Protein AF-A0A8X6Q3Q6-F1 (afdb_monomer_lite)

Structure (mmCIF, N/CA/C/O backbone):
data_AF-A0A8X6Q3Q6-F1
#
_entry.id   AF-A0A8X6Q3Q6-F1
#
loop_
_atom_site.group_PDB
_atom_site.id
_atom_site.type_symbol
_atom_site.label_atom_id
_atom_site.label_alt_id
_atom_site.label_comp_id
_atom_site.label_asym_id
_atom_site.label_entity_id
_atom_site.label_seq_id
_atom_site.pdbx_PDB_ins_code
_atom_site.Cartn_x
_atom_site.Cartn_y
_atom_site.Cartn_z
_atom_site.occupancy
_atom_site.B_iso_or_equiv
_atom_site.auth_seq_id
_atom_site.auth_comp_id
_atom_site.auth_asym_id
_atom_site.auth_atom_id
_atom_site.pdbx_PDB_model_num
ATOM 1 N N . SER A 1 1 ? 11.054 18.772 -7.818 1.00 54.28 1 SER A N 1
ATOM 2 C CA . SER A 1 1 ? 10.230 18.620 -9.034 1.00 54.28 1 SER A CA 1
ATOM 3 C C . SER A 1 1 ? 9.517 17.260 -9.094 1.00 54.28 1 SER A C 1
ATOM 5 O O . SER A 1 1 ? 9.229 16.792 -10.185 1.00 54.28 1 SER A O 1
ATOM 7 N N . GLY A 1 2 ? 9.167 16.637 -7.954 1.00 59.97 2 GLY A N 1
ATOM 8 C CA . GLY A 1 2 ? 8.468 15.335 -7.911 1.00 59.97 2 GLY A CA 1
ATOM 9 C C . GLY A 1 2 ? 6.950 15.409 -8.127 1.00 59.97 2 GLY A C 1
ATOM 10 O O . GLY A 1 2 ? 6.294 14.376 -8.231 1.00 59.97 2 GLY A O 1
ATOM 11 N N . ASP A 1 3 ? 6.405 16.624 -8.224 1.00 68.06 3 ASP A N 1
ATOM 12 C CA . ASP A 1 3 ? 4.968 16.893 -8.387 1.00 68.06 3 ASP A CA 1
ATOM 13 C C . ASP A 1 3 ? 4.532 16.852 -9.864 1.00 68.06 3 ASP A C 1
ATOM 15 O O . ASP A 1 3 ? 3.358 17.014 -10.180 1.00 68.06 3 ASP A O 1
ATOM 19 N N . GLN A 1 4 ? 5.486 16.662 -10.783 1.00 83.75 4 GLN A N 1
ATOM 20 C CA . GLN A 1 4 ? 5.244 16.578 -12.229 1.00 83.75 4 GLN A CA 1
ATOM 21 C C . GLN A 1 4 ? 4.776 15.187 -12.680 1.00 83.75 4 GLN A C 1
ATOM 23 O O . GLN A 1 4 ? 4.309 15.045 -13.807 1.00 83.75 4 GLN A O 1
ATOM 28 N N . TYR A 1 5 ? 4.890 14.179 -11.810 1.00 88.31 5 TYR A N 1
ATOM 29 C CA . TYR A 1 5 ? 4.524 12.791 -12.083 1.00 88.31 5 TYR A CA 1
ATOM 30 C C . TYR A 1 5 ? 3.446 12.311 -11.103 1.00 88.31 5 TYR A C 1
ATOM 32 O O . TYR A 1 5 ? 3.389 12.801 -9.968 1.00 88.31 5 TYR A O 1
ATOM 40 N N . PRO A 1 6 ? 2.611 11.329 -11.493 1.00 90.94 6 PRO A N 1
ATOM 41 C CA . PRO A 1 6 ? 1.707 10.660 -10.565 1.00 90.94 6 PRO A CA 1
ATOM 42 C C . PRO A 1 6 ? 2.443 10.130 -9.324 1.00 90.94 6 PRO A C 1
ATOM 44 O O . PRO A 1 6 ? 3.593 9.702 -9.403 1.00 90.94 6 PRO A O 1
ATOM 47 N N . ILE A 1 7 ? 1.761 10.102 -8.173 1.00 92.31 7 ILE A N 1
ATOM 48 C CA . ILE A 1 7 ? 2.336 9.682 -6.878 1.00 92.31 7 ILE A CA 1
ATOM 49 C C . ILE A 1 7 ? 3.068 8.334 -6.982 1.00 92.31 7 ILE A C 1
ATOM 51 O O . ILE A 1 7 ? 4.198 8.218 -6.514 1.00 92.31 7 ILE A O 1
ATOM 55 N N . GLY A 1 8 ? 2.455 7.342 -7.634 1.00 92.81 8 GLY A N 1
ATOM 56 C CA . GLY A 1 8 ? 3.010 5.993 -7.777 1.00 92.81 8 GLY A CA 1
ATOM 57 C C . GLY A 1 8 ? 3.963 5.781 -8.960 1.00 92.81 8 GLY A C 1
ATOM 58 O O . GLY A 1 8 ? 4.484 4.679 -9.097 1.00 92.81 8 GLY A O 1
ATOM 59 N N . ASP A 1 9 ? 4.196 6.784 -9.813 1.00 92.88 9 ASP A N 1
ATOM 60 C CA . ASP A 1 9 ? 5.068 6.643 -10.988 1.00 92.88 9 ASP A CA 1
ATOM 61 C C . ASP A 1 9 ? 6.545 6.823 -10.606 1.00 92.88 9 ASP A C 1
ATOM 63 O O . ASP A 1 9 ? 7.143 7.887 -10.769 1.00 92.88 9 ASP A O 1
ATOM 67 N N . LEU A 1 10 ? 7.134 5.768 -10.040 1.00 92.00 10 LEU A N 1
ATOM 68 C CA . LEU A 1 10 ? 8.535 5.780 -9.617 1.00 92.00 10 LEU A CA 1
ATOM 69 C C . LEU A 1 10 ? 9.502 5.770 -10.807 1.00 92.00 10 LEU A C 1
ATOM 71 O O . LEU A 1 10 ? 10.573 6.368 -10.719 1.00 92.00 10 LEU A O 1
ATOM 75 N N . SER A 1 11 ? 9.127 5.142 -11.923 1.00 89.00 11 SER A N 1
ATOM 76 C CA . SER A 1 11 ? 9.969 5.077 -13.120 1.00 89.00 11 SER A CA 1
ATOM 77 C C . SER A 1 11 ? 10.059 6.419 -13.842 1.00 89.00 11 SER A C 1
ATOM 79 O O . SER A 1 11 ? 11.144 6.795 -14.279 1.00 89.00 11 SER A O 1
ATOM 81 N N . GLY A 1 12 ? 8.968 7.188 -13.910 1.00 89.19 12 GLY A N 1
ATOM 82 C CA . GLY A 1 12 ? 8.997 8.564 -14.410 1.00 89.19 12 GLY A CA 1
ATOM 83 C C . GLY A 1 12 ? 9.831 9.499 -13.526 1.00 89.19 12 GLY A C 1
ATOM 84 O O . GLY A 1 12 ? 10.536 10.374 -14.031 1.00 89.19 12 GLY A O 1
ATOM 85 N N . LYS A 1 13 ? 9.816 9.283 -12.204 1.00 89.25 13 LYS A N 1
ATOM 86 C CA . LYS A 1 13 ? 10.566 10.098 -11.232 1.00 89.25 13 LYS A CA 1
ATOM 87 C C . LYS A 1 13 ? 12.064 9.784 -11.184 1.00 89.25 13 LYS A C 1
ATOM 89 O O . LYS A 1 13 ? 12.865 10.710 -11.055 1.00 89.25 13 LYS A O 1
ATOM 94 N N . PHE A 1 14 ? 12.442 8.506 -11.243 1.00 86.62 14 PHE A N 1
ATOM 95 C CA . PHE A 1 14 ? 13.808 8.047 -10.949 1.00 86.62 14 PHE A CA 1
ATOM 96 C C . PHE A 1 14 ? 14.482 7.268 -12.086 1.00 86.62 14 PHE A C 1
ATOM 98 O O . PHE A 1 14 ? 15.671 6.971 -11.987 1.00 86.62 14 PHE A O 1
ATOM 105 N N . GLY A 1 15 ? 13.767 6.996 -13.177 1.00 85.94 15 GLY A N 1
ATOM 106 C CA . GLY A 1 15 ? 14.249 6.194 -14.298 1.00 85.94 15 GLY A CA 1
ATOM 107 C C . GLY A 1 15 ? 13.866 4.716 -14.195 1.00 85.94 15 GLY A C 1
ATOM 108 O O . GLY A 1 15 ? 13.272 4.255 -13.219 1.00 85.94 15 GLY A O 1
ATOM 109 N N . LEU A 1 16 ? 14.184 3.967 -15.251 1.00 85.62 16 LEU A N 1
ATOM 110 C CA . LEU A 1 16 ? 13.946 2.525 -15.314 1.00 85.62 16 LEU A CA 1
ATOM 111 C C . LEU A 1 16 ? 15.028 1.756 -14.550 1.00 85.62 16 LEU A C 1
ATOM 113 O O . LEU A 1 16 ? 16.150 2.237 -14.386 1.00 85.62 16 LEU A O 1
ATOM 117 N N . LEU A 1 17 ? 14.698 0.531 -14.142 1.00 82.19 17 LEU A N 1
ATOM 118 C CA . LEU A 1 17 ? 15.665 -0.389 -13.554 1.00 82.19 17 LEU A CA 1
ATOM 119 C C . LEU A 1 17 ? 16.659 -0.846 -14.641 1.00 82.19 17 LEU A C 1
ATOM 121 O O . LEU A 1 17 ? 16.359 -1.721 -15.448 1.00 82.19 17 LEU A O 1
ATOM 125 N N . ASP A 1 18 ? 17.826 -0.209 -14.702 1.00 69.56 18 ASP A N 1
ATOM 126 C CA . ASP A 1 18 ? 18.957 -0.589 -15.557 1.00 69.56 18 ASP A CA 1
ATOM 127 C C . ASP A 1 18 ? 19.494 -2.006 -15.236 1.00 69.56 18 ASP A C 1
ATOM 129 O O . ASP A 1 18 ? 19.892 -2.299 -14.105 1.00 69.56 18 ASP A O 1
ATOM 133 N N . ALA A 1 19 ? 19.546 -2.867 -16.260 1.00 56.56 19 ALA A N 1
ATOM 134 C CA . ALA A 1 19 ? 20.122 -4.216 -16.238 1.00 56.56 19 ALA A CA 1
ATOM 135 C C . ALA A 1 19 ? 21.592 -4.269 -16.720 1.00 56.56 19 ALA A C 1
ATOM 137 O O . ALA A 1 19 ? 22.080 -5.327 -17.123 1.00 56.56 19 ALA A O 1
ATOM 138 N N . SER A 1 20 ? 22.295 -3.134 -16.739 1.00 57.12 20 SER A N 1
ATOM 139 C CA . SER A 1 20 ? 23.659 -3.008 -17.245 1.00 57.12 20 SER A CA 1
ATOM 140 C C . SER A 1 20 ? 24.601 -3.997 -16.550 1.00 57.12 20 SER A C 1
ATOM 142 O O . SER A 1 20 ? 24.659 -4.039 -15.317 1.00 57.12 20 SER A O 1
ATOM 144 N N . PRO A 1 21 ? 25.417 -4.750 -17.313 1.00 52.50 21 PRO A N 1
ATOM 145 C CA . PRO A 1 21 ? 26.352 -5.739 -16.773 1.00 52.50 21 PRO A CA 1
ATOM 146 C C . PRO A 1 21 ? 27.496 -5.129 -15.943 1.00 52.50 21 PRO A C 1
ATOM 148 O O . PRO A 1 21 ? 28.324 -5.867 -15.417 1.00 52.50 21 PRO A O 1
ATOM 151 N N . LEU A 1 22 ? 27.568 -3.795 -15.833 1.00 53.66 22 LEU A N 1
ATOM 152 C CA . LEU A 1 22 ? 28.502 -3.080 -14.958 1.00 53.66 22 LEU A CA 1
ATOM 153 C C . LEU A 1 22 ? 27.902 -2.732 -13.584 1.00 53.66 22 LEU A C 1
ATOM 155 O O . LEU A 1 22 ? 28.638 -2.303 -12.697 1.00 53.66 22 LEU A O 1
ATOM 159 N N . MET A 1 23 ? 26.591 -2.911 -13.387 1.00 49.31 23 MET A N 1
ATOM 160 C CA . MET A 1 23 ? 25.899 -2.614 -12.133 1.00 49.31 23 MET A CA 1
ATOM 161 C C . MET A 1 23 ? 25.331 -3.885 -11.509 1.00 49.31 23 MET A C 1
ATOM 163 O O . MET A 1 23 ? 24.128 -4.100 -11.418 1.00 49.31 23 MET A O 1
ATOM 167 N N . ASN A 1 24 ? 26.228 -4.697 -10.959 1.00 45.94 24 ASN A N 1
ATOM 168 C CA . ASN A 1 24 ? 25.925 -5.892 -10.159 1.00 45.94 24 ASN A CA 1
ATOM 169 C C . ASN A 1 24 ? 25.220 -5.553 -8.823 1.00 45.94 24 ASN A C 1
ATOM 171 O O . ASN A 1 24 ? 25.148 -6.383 -7.919 1.00 45.94 24 ASN A O 1
ATOM 175 N N . LEU A 1 25 ? 24.775 -4.308 -8.655 1.00 46.84 25 LEU A N 1
ATOM 176 C CA . LEU A 1 25 ? 24.192 -3.776 -7.443 1.00 46.84 25 LEU A CA 1
ATOM 177 C C . LEU A 1 25 ? 23.281 -2.604 -7.826 1.00 46.84 25 LEU A C 1
ATOM 179 O O . LEU A 1 25 ? 23.717 -1.456 -7.892 1.00 46.84 25 LEU A O 1
ATOM 183 N N . HIS A 1 26 ? 22.010 -2.892 -8.097 1.00 56.06 26 HIS A N 1
ATOM 184 C CA . HIS A 1 26 ? 20.976 -1.880 -8.323 1.00 56.06 26 HIS A CA 1
ATOM 185 C C . HIS A 1 26 ? 20.602 -1.201 -6.984 1.00 56.06 26 HIS A C 1
ATOM 187 O O . HIS A 1 26 ? 19.477 -1.299 -6.506 1.00 56.06 26 HIS A O 1
ATOM 193 N N . LEU A 1 27 ? 21.580 -0.581 -6.309 1.00 58.28 27 LEU A N 1
ATOM 194 C CA . LEU A 1 27 ? 21.409 0.147 -5.046 1.00 58.28 27 LEU A CA 1
ATOM 195 C C . LEU A 1 27 ? 21.258 1.651 -5.326 1.00 58.28 27 LEU A C 1
ATOM 197 O O . LEU A 1 27 ? 22.075 2.477 -4.924 1.00 58.28 27 LEU A O 1
ATOM 201 N N . GLY A 1 28 ? 20.194 2.012 -6.041 1.00 69.38 28 GLY A N 1
ATOM 202 C CA . GLY A 1 28 ? 19.708 3.388 -6.070 1.00 69.38 28 GLY A CA 1
ATOM 203 C C . GLY A 1 28 ? 18.894 3.656 -4.807 1.00 69.38 28 GLY A C 1
ATOM 204 O O . GLY A 1 28 ? 17.788 3.138 -4.665 1.00 69.38 28 GLY A O 1
ATOM 205 N N . ILE A 1 29 ? 19.429 4.438 -3.866 1.00 79.62 29 ILE A N 1
ATOM 206 C CA . ILE A 1 29 ? 18.616 4.968 -2.765 1.00 79.62 29 ILE A CA 1
ATOM 207 C C . ILE A 1 29 ? 17.956 6.244 -3.273 1.00 79.62 29 ILE A C 1
ATOM 209 O O . ILE A 1 29 ? 18.628 7.248 -3.505 1.00 79.62 29 ILE A O 1
ATOM 213 N N . HIS A 1 30 ? 16.636 6.200 -3.424 1.00 85.75 30 HIS A N 1
ATOM 214 C CA . HIS A 1 30 ? 15.837 7.344 -3.838 1.00 85.75 30 HIS A CA 1
ATOM 215 C C . HIS A 1 30 ? 14.994 7.850 -2.672 1.00 85.75 30 HIS A C 1
ATOM 217 O O . HIS A 1 30 ? 14.424 7.069 -1.910 1.00 85.75 30 HIS A O 1
ATOM 223 N N . VAL A 1 31 ? 14.921 9.173 -2.536 1.00 89.19 31 VAL A N 1
ATOM 224 C CA . VAL A 1 31 ? 14.070 9.843 -1.552 1.00 89.19 31 VAL A CA 1
ATOM 225 C C . VAL A 1 31 ? 12.968 10.569 -2.308 1.00 89.19 31 VAL A C 1
ATOM 227 O O . VAL A 1 31 ? 13.251 11.472 -3.096 1.00 89.19 31 VAL A O 1
ATOM 230 N N . ASP A 1 32 ? 11.719 10.174 -2.062 1.00 90.88 32 ASP A N 1
ATOM 231 C CA . ASP A 1 32 ? 10.531 10.784 -2.657 1.00 90.88 32 ASP A CA 1
ATOM 232 C C . ASP A 1 32 ? 9.658 11.425 -1.574 1.00 90.88 32 ASP A C 1
ATOM 234 O O . ASP A 1 32 ? 9.092 10.739 -0.724 1.00 90.88 32 ASP A O 1
ATOM 238 N N . PHE A 1 33 ? 9.534 12.751 -1.609 1.00 89.94 33 PHE A N 1
ATOM 239 C CA . PHE A 1 33 ? 8.649 13.489 -0.704 1.00 89.94 33 PHE A CA 1
ATOM 240 C C . PHE A 1 33 ? 7.184 13.497 -1.172 1.00 89.94 33 PHE A C 1
ATOM 242 O O . PHE A 1 33 ? 6.306 13.882 -0.405 1.00 89.94 33 PHE A O 1
ATOM 249 N N . ASN A 1 34 ? 6.911 13.048 -2.4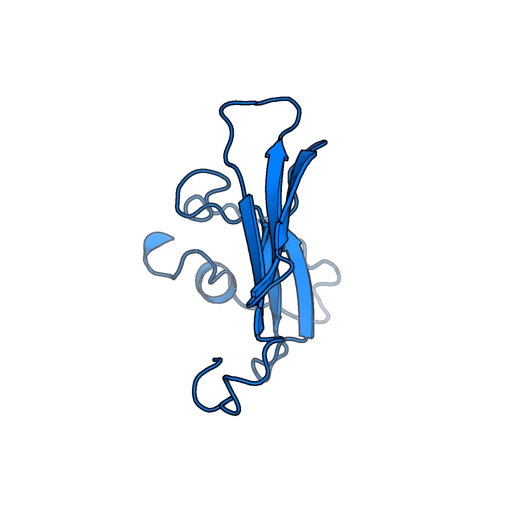01 1.00 92.19 34 ASN A N 1
ATOM 250 C CA . ASN A 1 34 ? 5.582 12.928 -3.000 1.00 92.19 34 ASN A CA 1
ATOM 251 C C . ASN A 1 34 ? 5.100 11.460 -3.032 1.00 92.19 34 ASN A C 1
ATOM 253 O O . ASN A 1 34 ? 4.314 11.072 -3.897 1.00 92.19 34 ASN A O 1
ATOM 257 N N . LEU A 1 35 ? 5.586 10.633 -2.098 1.00 93.31 35 LEU A N 1
ATOM 258 C CA . LEU A 1 35 ? 5.140 9.255 -1.867 1.00 93.31 35 LEU A CA 1
ATOM 259 C C . LEU A 1 35 ? 4.686 9.097 -0.402 1.00 93.31 35 LEU A C 1
ATOM 261 O O . LEU A 1 35 ? 5.407 8.533 0.425 1.00 93.31 35 LEU A O 1
ATOM 265 N N . PRO A 1 36 ? 3.523 9.663 -0.032 1.00 93.19 36 PRO A N 1
ATOM 266 C CA . PRO A 1 36 ? 3.110 9.752 1.363 1.00 93.19 36 PRO A CA 1
ATOM 267 C C . PRO A 1 36 ? 2.790 8.371 1.953 1.00 93.19 36 PRO A C 1
ATOM 269 O O . PRO A 1 36 ? 2.141 7.537 1.324 1.00 93.19 36 PRO A O 1
ATOM 272 N N . LEU A 1 37 ? 3.205 8.153 3.204 1.00 91.56 37 LEU A N 1
ATOM 273 C CA . LEU A 1 37 ? 2.915 6.934 3.977 1.00 91.56 37 LEU A CA 1
ATOM 274 C C . LEU A 1 37 ? 1.696 7.087 4.903 1.00 91.56 37 LEU A C 1
ATOM 276 O O . LEU A 1 37 ? 1.387 6.188 5.681 1.00 91.56 37 LEU A O 1
ATOM 280 N N . PHE A 1 38 ? 1.024 8.235 4.842 1.00 89.88 38 PHE A N 1
ATOM 281 C CA . PHE A 1 38 ? -0.152 8.562 5.641 1.00 89.88 38 PHE A CA 1
ATOM 282 C C . PHE A 1 38 ? -1.044 9.583 4.918 1.00 89.88 38 PHE A C 1
ATOM 284 O O . PHE A 1 38 ? -0.627 10.216 3.945 1.00 89.88 38 PHE A O 1
ATOM 291 N N . GLY A 1 39 ? -2.271 9.749 5.402 1.00 89.50 39 GLY A N 1
ATOM 292 C CA . GLY A 1 39 ? -3.291 10.610 4.817 1.00 89.50 39 GLY A CA 1
ATOM 293 C C . GLY A 1 39 ? -4.010 9.977 3.622 1.00 89.50 39 GLY A C 1
ATOM 294 O O . GLY A 1 39 ? -3.833 8.807 3.290 1.00 89.50 39 GLY A O 1
ATOM 295 N N . THR A 1 40 ? -4.836 10.775 2.943 1.00 87.81 40 THR A N 1
ATOM 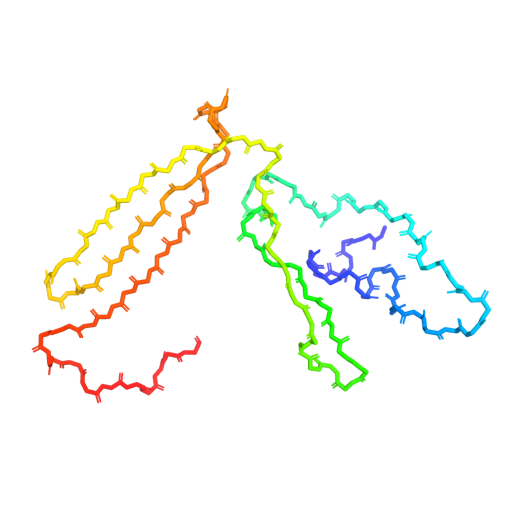296 C CA . THR A 1 40 ? -5.754 10.318 1.879 1.00 87.81 40 THR A CA 1
ATOM 297 C C . THR A 1 40 ? -5.062 9.624 0.704 1.00 87.81 40 THR A C 1
ATOM 299 O O . THR A 1 40 ? -5.636 8.730 0.087 1.00 87.81 40 THR A O 1
ATOM 302 N N . ASN A 1 41 ? -3.817 10.005 0.413 1.00 90.38 41 ASN A N 1
ATOM 303 C CA . ASN A 1 41 ? -3.018 9.441 -0.672 1.00 90.38 41 ASN A CA 1
ATOM 304 C C . ASN A 1 41 ? -1.975 8.421 -0.192 1.00 90.38 41 ASN A C 1
ATOM 306 O O . ASN A 1 41 ? -1.067 8.096 -0.956 1.00 90.38 41 ASN A O 1
ATOM 310 N N . SER A 1 42 ? -2.090 7.923 1.045 1.00 91.12 42 SER A N 1
ATOM 311 C CA . SER A 1 42 ? -1.150 6.947 1.600 1.00 91.12 42 SER A CA 1
ATOM 312 C C . SER A 1 42 ? -0.958 5.747 0.670 1.00 91.12 42 SER A C 1
ATOM 314 O O . SER A 1 42 ? -1.925 5.192 0.131 1.00 91.12 42 SER A O 1
ATOM 316 N N . VAL A 1 43 ? 0.300 5.339 0.493 1.00 93.25 43 VAL A N 1
ATOM 317 C CA . VAL A 1 43 ? 0.658 4.119 -0.245 1.00 93.25 43 VAL A CA 1
ATOM 318 C C . VAL A 1 43 ? 0.684 2.867 0.635 1.00 93.25 43 VAL A C 1
ATOM 320 O O . VAL A 1 43 ? 0.838 1.763 0.118 1.00 93.25 43 VAL A O 1
ATOM 323 N N . ILE A 1 44 ? 0.484 3.004 1.950 1.00 92.00 44 ILE A N 1
ATOM 324 C CA . ILE A 1 44 ? 0.318 1.854 2.847 1.00 92.00 44 ILE A CA 1
ATOM 325 C C . ILE A 1 44 ? -0.951 1.084 2.462 1.00 92.00 44 ILE A C 1
ATOM 327 O O . ILE A 1 44 ? -2.006 1.669 2.226 1.00 92.00 44 ILE A O 1
ATOM 331 N N . GLY A 1 45 ? -0.841 -0.242 2.379 1.00 88.62 45 GLY A N 1
ATOM 332 C CA . GLY A 1 45 ? -1.917 -1.122 1.924 1.00 88.62 45 GLY A CA 1
ATOM 333 C C . GLY A 1 45 ? -2.068 -1.203 0.401 1.00 88.62 45 GLY A C 1
ATOM 334 O O . GLY A 1 45 ? -2.877 -1.998 -0.069 1.00 88.62 45 GLY A O 1
ATOM 335 N N . ARG A 1 46 ? -1.285 -0.434 -0.372 1.00 91.19 46 ARG A N 1
ATOM 336 C CA . ARG A 1 46 ? -1.197 -0.550 -1.838 1.00 91.19 46 ARG A CA 1
ATOM 337 C C . ARG A 1 46 ? -0.067 -1.495 -2.244 1.00 91.19 46 ARG A C 1
ATOM 339 O O . ARG A 1 46 ? 0.690 -1.977 -1.400 1.00 91.19 46 ARG A O 1
ATOM 346 N N . SER A 1 47 ? 0.074 -1.734 -3.543 1.00 93.62 47 SER A N 1
ATOM 347 C CA . SER A 1 47 ? 1.130 -2.585 -4.094 1.00 93.62 47 SER A CA 1
ATOM 348 C C . SER A 1 47 ? 2.218 -1.767 -4.788 1.00 93.62 47 SER A C 1
ATOM 350 O O . SER A 1 47 ? 1.936 -0.751 -5.422 1.00 93.62 47 SER A O 1
ATOM 352 N N . ILE A 1 48 ? 3.459 -2.241 -4.695 1.00 94.69 48 ILE A N 1
ATOM 353 C CA . ILE A 1 48 ? 4.535 -1.880 -5.618 1.00 94.69 48 ILE A CA 1
ATOM 354 C C . ILE A 1 48 ? 4.568 -2.916 -6.739 1.00 94.69 48 ILE A C 1
ATOM 356 O O . ILE A 1 48 ? 4.444 -4.116 -6.480 1.00 94.69 48 ILE A O 1
ATOM 360 N N . VAL A 1 49 ? 4.715 -2.453 -7.978 1.00 95.62 49 VAL A N 1
ATOM 361 C CA . VAL A 1 49 ? 4.763 -3.299 -9.173 1.00 95.62 49 VAL A CA 1
ATOM 362 C C . VAL A 1 49 ? 6.030 -2.963 -9.943 1.00 95.62 49 VAL A C 1
ATOM 364 O O . VAL A 1 49 ? 6.300 -1.797 -10.217 1.00 95.62 49 VAL A O 1
ATOM 367 N N . ILE A 1 50 ? 6.800 -3.990 -10.282 1.00 93.06 50 ILE A N 1
ATOM 368 C CA . ILE A 1 50 ? 7.883 -3.908 -11.256 1.00 93.06 50 ILE A CA 1
ATOM 369 C C . ILE A 1 50 ? 7.331 -4.462 -12.560 1.00 93.06 50 ILE A C 1
ATOM 371 O O . ILE A 1 50 ? 6.801 -5.576 -12.584 1.00 93.06 50 ILE A O 1
ATOM 375 N N . THR A 1 51 ? 7.453 -3.691 -13.631 1.00 93.38 51 THR A N 1
ATOM 376 C CA . THR A 1 51 ? 7.069 -4.105 -14.979 1.00 93.38 51 THR A CA 1
ATOM 377 C C . THR A 1 51 ? 8.280 -4.606 -15.761 1.00 93.38 51 THR A C 1
ATOM 379 O O . THR A 1 51 ? 9.422 -4.240 -15.472 1.00 93.38 51 THR A O 1
ATOM 382 N N . ASN A 1 52 ? 8.042 -5.478 -16.738 1.00 90.56 52 ASN A N 1
ATOM 383 C CA . ASN A 1 52 ? 9.056 -5.854 -17.717 1.00 90.56 52 ASN A CA 1
ATOM 384 C C . ASN A 1 52 ? 9.265 -4.716 -18.744 1.00 90.56 52 ASN A C 1
ATOM 386 O O . ASN A 1 52 ? 8.608 -3.674 -18.703 1.00 90.56 52 ASN A O 1
ATOM 390 N N . THR A 1 53 ? 10.169 -4.923 -19.702 1.00 88.06 53 THR A N 1
ATOM 391 C CA . THR A 1 53 ? 10.463 -3.943 -20.764 1.00 88.06 53 THR A CA 1
ATOM 392 C C . THR A 1 53 ? 9.305 -3.696 -21.733 1.00 88.06 53 THR A C 1
ATOM 394 O O . THR A 1 53 ? 9.328 -2.702 -22.452 1.00 88.06 53 THR A O 1
ATOM 397 N N . GLU A 1 54 ? 8.314 -4.587 -21.773 1.00 90.62 54 GLU A N 1
ATOM 398 C CA . GLU A 1 54 ? 7.098 -4.462 -22.590 1.00 90.62 54 GLU A CA 1
ATOM 399 C C . GLU A 1 54 ? 5.996 -3.676 -21.854 1.00 90.62 54 GLU A C 1
ATOM 401 O O . GLU A 1 54 ? 5.006 -3.278 -22.462 1.00 90.62 54 GLU A O 1
ATOM 406 N N . GLY A 1 55 ? 6.201 -3.377 -20.565 1.00 88.25 55 GLY A N 1
ATOM 407 C CA . GLY A 1 55 ? 5.254 -2.661 -19.712 1.00 88.25 55 GLY A CA 1
ATOM 408 C C . GLY A 1 55 ? 4.310 -3.572 -18.927 1.00 88.25 55 GLY A C 1
ATOM 409 O O . GLY A 1 55 ? 3.511 -3.068 -18.138 1.00 88.25 55 GLY A O 1
ATOM 410 N N . ASP A 1 56 ? 4.426 -4.892 -19.075 1.00 93.88 56 ASP A N 1
ATOM 411 C CA . ASP A 1 56 ? 3.579 -5.841 -18.360 1.00 93.88 56 ASP A CA 1
ATOM 412 C C . ASP A 1 56 ? 4.048 -6.032 -16.911 1.00 93.88 56 ASP A C 1
ATOM 414 O O . ASP A 1 56 ? 5.259 -6.058 -16.654 1.00 93.88 56 ASP A O 1
ATOM 418 N N . PRO A 1 57 ? 3.128 -6.210 -15.942 1.00 93.75 57 PRO A N 1
ATOM 419 C CA . PRO A 1 57 ? 3.485 -6.543 -14.568 1.00 93.75 57 PRO A CA 1
ATOM 420 C C . PRO A 1 57 ? 4.350 -7.806 -14.513 1.00 93.75 57 PRO A C 1
ATOM 422 O O . PRO A 1 57 ? 3.937 -8.875 -14.956 1.00 93.75 57 PRO A O 1
ATOM 425 N N . TRP A 1 58 ? 5.545 -7.691 -13.938 1.00 92.81 58 TRP A N 1
ATOM 426 C CA . TRP A 1 58 ? 6.476 -8.807 -13.802 1.00 92.81 58 TRP A CA 1
ATOM 427 C C . TRP A 1 58 ? 6.468 -9.385 -12.388 1.00 92.81 58 TRP A C 1
ATOM 429 O O . TRP A 1 58 ? 6.314 -10.590 -12.200 1.00 92.81 58 TRP A O 1
ATOM 439 N N . ILE A 1 59 ? 6.601 -8.522 -11.381 1.00 94.75 59 ILE A N 1
ATOM 440 C CA . ILE A 1 59 ? 6.521 -8.899 -9.969 1.00 94.75 59 ILE A CA 1
ATOM 441 C C . ILE A 1 59 ? 5.866 -7.778 -9.171 1.00 94.75 59 ILE A C 1
ATOM 443 O O . ILE A 1 59 ? 6.054 -6.595 -9.453 1.00 94.75 59 ILE A O 1
ATOM 447 N N . CYS A 1 60 ? 5.096 -8.148 -8.154 1.00 95.75 60 CYS A N 1
ATOM 448 C CA . CYS A 1 60 ? 4.447 -7.204 -7.261 1.00 95.75 60 CYS A CA 1
ATOM 449 C C . CYS A 1 60 ? 4.567 -7.635 -5.801 1.00 95.75 60 CYS A C 1
ATOM 451 O O . CYS A 1 60 ? 4.698 -8.820 -5.488 1.00 95.75 60 CYS A O 1
ATOM 453 N N . ALA A 1 61 ? 4.478 -6.662 -4.902 1.00 95.88 61 ALA A N 1
ATOM 454 C CA . ALA A 1 61 ? 4.406 -6.887 -3.467 1.00 95.88 61 ALA A CA 1
ATOM 455 C C . ALA A 1 61 ? 3.527 -5.823 -2.808 1.00 95.88 61 ALA A C 1
ATOM 457 O O . ALA A 1 61 ? 3.381 -4.718 -3.325 1.00 95.88 61 ALA A O 1
ATOM 458 N N . ASN A 1 62 ? 2.966 -6.138 -1.644 1.00 93.19 62 ASN A N 1
ATOM 459 C CA . ASN A 1 62 ? 2.173 -5.182 -0.876 1.00 93.19 62 ASN A CA 1
ATOM 460 C C . ASN A 1 62 ? 3.067 -4.346 0.042 1.00 93.19 62 ASN A C 1
ATOM 462 O O . ASN A 1 62 ? 3.938 -4.876 0.734 1.00 93.19 62 ASN A O 1
ATOM 466 N N . ILE A 1 63 ? 2.801 -3.044 0.097 1.00 93.44 63 ILE A N 1
ATOM 467 C CA . ILE A 1 63 ? 3.405 -2.123 1.054 1.00 93.44 63 ILE A CA 1
ATOM 468 C C . ILE A 1 63 ? 2.648 -2.286 2.374 1.00 93.44 63 ILE A C 1
ATOM 470 O O . ILE A 1 63 ? 1.534 -1.792 2.557 1.00 93.44 63 ILE A O 1
ATOM 474 N N . GLY A 1 64 ? 3.240 -3.056 3.282 1.00 91.19 64 GLY A N 1
ATOM 475 C CA . GLY A 1 64 ? 2.654 -3.354 4.583 1.00 91.19 64 GLY A CA 1
ATOM 476 C C . GLY A 1 64 ? 2.789 -2.216 5.593 1.00 91.19 64 GLY A C 1
ATOM 477 O O . GLY A 1 64 ? 3.560 -1.275 5.423 1.00 91.19 64 GLY A O 1
ATOM 478 N N . TYR A 1 65 ? 2.062 -2.354 6.698 1.00 91.81 65 TYR A N 1
ATOM 479 C CA . TYR A 1 65 ? 2.276 -1.533 7.885 1.00 91.81 65 TYR A CA 1
ATOM 480 C C . TYR A 1 65 ? 3.662 -1.816 8.493 1.00 91.81 65 TYR A C 1
ATOM 482 O O . TYR A 1 65 ? 4.095 -2.971 8.500 1.00 91.81 65 TYR A O 1
ATOM 490 N N . PRO A 1 66 ? 4.339 -0.808 9.073 1.00 87.56 66 PRO A N 1
ATOM 491 C CA . PRO A 1 66 ? 5.684 -0.958 9.640 1.00 87.56 66 PRO A CA 1
ATOM 492 C C . PRO A 1 66 ? 5.722 -1.775 10.945 1.00 87.56 66 PRO A C 1
ATOM 494 O O . PRO A 1 66 ? 6.791 -2.001 11.509 1.00 87.56 66 PRO A O 1
ATOM 497 N N . GLY A 1 67 ? 4.568 -2.203 11.459 1.00 90.56 67 GLY A N 1
ATOM 498 C CA . GLY A 1 67 ? 4.454 -2.919 12.720 1.00 90.56 67 GLY A CA 1
ATOM 499 C C . GLY A 1 67 ? 3.193 -3.780 12.805 1.00 90.56 67 GLY A C 1
ATOM 500 O O . GLY A 1 67 ? 2.465 -3.928 11.820 1.00 90.56 67 GLY A O 1
ATOM 501 N N . PRO A 1 68 ? 2.929 -4.371 13.985 1.00 94.75 68 PRO A N 1
ATOM 502 C CA . PRO A 1 68 ? 1.743 -5.184 14.215 1.00 94.75 68 PRO A CA 1
ATOM 503 C C . PRO A 1 68 ? 0.464 -4.409 13.904 1.00 94.75 68 PRO A C 1
ATOM 505 O O . PRO A 1 68 ? 0.339 -3.239 14.260 1.00 94.75 68 PRO A O 1
ATOM 508 N N . THR A 1 69 ? -0.509 -5.081 13.297 1.00 95.19 69 THR A N 1
ATOM 509 C CA . THR A 1 69 ? -1.793 -4.476 12.932 1.00 95.19 69 THR A CA 1
ATOM 510 C C . THR A 1 69 ? -2.947 -5.105 13.689 1.00 95.19 69 THR A C 1
ATOM 512 O O . THR A 1 69 ? -2.931 -6.305 13.957 1.00 95.19 69 THR A O 1
ATOM 515 N N . ARG A 1 70 ? -3.977 -4.311 13.975 1.00 95.88 70 ARG A N 1
ATOM 516 C CA . ARG A 1 70 ? -5.297 -4.802 14.377 1.00 95.88 70 ARG A CA 1
ATOM 517 C C . ARG A 1 70 ? -6.180 -4.925 13.146 1.00 95.88 70 ARG A C 1
ATOM 519 O O . ARG A 1 70 ? -6.098 -4.084 12.252 1.00 95.88 70 ARG A O 1
ATOM 526 N N . MET A 1 71 ? -6.992 -5.977 13.113 1.00 95.94 71 MET A N 1
ATOM 527 C CA . MET A 1 71 ? -7.941 -6.224 12.035 1.00 95.94 71 MET A CA 1
ATOM 528 C C . MET A 1 71 ? -9.342 -6.417 12.600 1.00 95.94 71 MET A C 1
ATOM 530 O O . MET A 1 71 ? -9.508 -7.093 13.615 1.00 95.94 71 MET A O 1
ATOM 534 N N . ALA A 1 72 ? -10.327 -5.830 11.931 1.00 97.19 72 ALA A N 1
ATOM 535 C CA . ALA A 1 72 ? -11.739 -6.113 12.140 1.00 97.19 72 ALA A CA 1
ATOM 536 C C . ALA A 1 72 ? -12.340 -6.566 10.809 1.00 97.19 72 ALA A C 1
ATOM 538 O O . ALA A 1 72 ? -11.991 -6.023 9.763 1.00 97.19 72 ALA A O 1
ATOM 539 N N . VAL A 1 73 ? -13.219 -7.564 10.849 1.00 97.75 73 VAL A N 1
ATOM 540 C CA . VAL A 1 73 ? -13.857 -8.126 9.654 1.00 97.75 73 VAL A CA 1
ATOM 541 C C . VAL A 1 73 ? -15.365 -8.012 9.812 1.00 97.75 73 VAL A C 1
ATOM 543 O O . VAL A 1 73 ? -15.914 -8.414 10.838 1.00 97.75 73 VAL A O 1
ATOM 546 N N . ALA A 1 74 ? -16.020 -7.442 8.807 1.00 97.31 74 ALA A N 1
ATOM 547 C CA . ALA A 1 74 ? -17.466 -7.459 8.664 1.00 97.31 74 ALA A CA 1
ATOM 548 C C . ALA A 1 74 ? -17.825 -8.421 7.529 1.00 97.31 74 ALA A C 1
ATOM 550 O O . ALA A 1 74 ? -17.495 -8.155 6.375 1.00 97.31 74 ALA A O 1
ATOM 551 N N . SER A 1 75 ? -18.482 -9.531 7.863 1.00 96.62 75 SER A N 1
ATOM 552 C CA . SER A 1 75 ? -18.895 -10.544 6.889 1.00 96.62 75 SER A CA 1
ATOM 553 C C . SER A 1 75 ? -20.356 -10.338 6.490 1.00 96.62 75 SER A C 1
ATOM 555 O O . SER A 1 75 ? -21.231 -10.127 7.334 1.00 96.62 75 SER A O 1
ATOM 557 N N . PHE A 1 76 ? -20.615 -10.421 5.192 1.00 95.12 76 PHE A N 1
ATOM 558 C CA . PHE A 1 76 ? -21.922 -10.272 4.566 1.00 95.12 76 PHE A CA 1
ATOM 559 C C . PHE A 1 76 ? -22.341 -11.625 4.001 1.00 95.12 76 PHE A C 1
ATOM 561 O O . PHE A 1 76 ? -21.514 -12.348 3.445 1.00 95.12 76 PHE A O 1
ATOM 568 N N . VAL A 1 77 ? -23.612 -11.990 4.187 1.00 92.88 77 VAL A N 1
ATOM 569 C CA . VAL A 1 77 ? -24.096 -13.347 3.888 1.00 92.88 77 VAL A CA 1
ATOM 570 C C . VAL A 1 77 ? -25.190 -13.362 2.824 1.00 92.88 77 VAL A C 1
ATOM 572 O O . VAL A 1 77 ? -25.209 -14.293 2.038 1.00 92.88 77 VAL A O 1
ATOM 575 N N . PHE A 1 78 ? -26.103 -12.384 2.776 1.00 89.44 78 PHE A N 1
ATOM 576 C CA . PHE A 1 78 ? -27.186 -12.332 1.781 1.00 89.44 78 PHE A CA 1
ATOM 577 C C . PHE A 1 78 ? -27.775 -10.909 1.662 1.00 89.44 78 PHE A C 1
ATOM 579 O O . PHE A 1 78 ? -27.872 -10.231 2.689 1.00 89.44 78 PHE A O 1
ATOM 586 N N . PRO A 1 79 ? -28.225 -10.451 0.468 1.00 87.56 79 PRO A N 1
ATOM 587 C CA . PRO A 1 79 ? -28.106 -11.090 -0.859 1.00 87.56 79 PRO A CA 1
ATOM 588 C C . PRO A 1 79 ? -26.713 -10.943 -1.492 1.00 87.56 79 PRO A C 1
ATOM 590 O O . PRO A 1 79 ? -26.376 -11.640 -2.448 1.00 87.56 79 PRO A O 1
ATOM 593 N N . LEU A 1 80 ? -25.903 -10.050 -0.926 1.00 88.88 80 LEU A N 1
ATOM 594 C CA . LEU A 1 80 ? -24.484 -9.8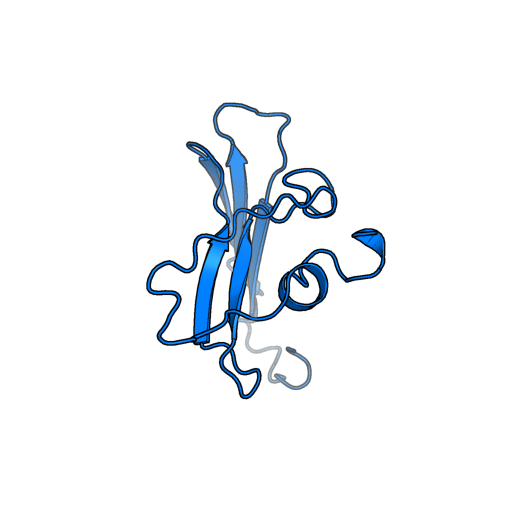91 -1.204 1.00 88.88 80 LEU A CA 1
ATOM 595 C C . LEU A 1 80 ? -23.697 -10.705 -0.178 1.00 88.88 80 LEU A C 1
ATOM 597 O O . LEU A 1 80 ? -23.887 -10.527 1.029 1.00 88.88 80 LEU A O 1
ATOM 601 N N . ALA A 1 81 ? -22.825 -11.579 -0.660 1.00 92.69 81 ALA A N 1
ATOM 602 C CA . ALA A 1 81 ? -21.843 -12.269 0.156 1.00 92.69 81 ALA A CA 1
ATOM 603 C C . ALA A 1 81 ? -20.468 -11.628 -0.040 1.00 92.69 81 ALA A C 1
ATOM 605 O O . ALA A 1 81 ? -20.156 -11.118 -1.116 1.00 92.69 81 ALA A O 1
ATOM 606 N N . GLY A 1 82 ? -19.655 -11.615 1.009 1.00 94.56 82 GLY A N 1
ATOM 607 C CA . GLY A 1 82 ? -18.350 -10.968 0.962 1.00 94.56 82 GLY A CA 1
ATOM 608 C C . GLY A 1 82 ? -17.853 -10.538 2.328 1.00 94.56 82 GLY A C 1
ATOM 609 O O . GLY A 1 82 ? -18.517 -10.750 3.345 1.00 94.56 82 GLY A O 1
ATOM 610 N N . GLU A 1 83 ? -16.688 -9.906 2.348 1.00 96.25 83 GLU A N 1
ATOM 611 C CA . GLU A 1 83 ? -16.073 -9.404 3.571 1.00 96.25 83 GLU A CA 1
ATOM 612 C C . GLU A 1 83 ? -15.523 -7.999 3.365 1.00 96.25 83 GLU A C 1
ATOM 614 O O . GLU A 1 83 ? -14.944 -7.679 2.327 1.00 96.25 83 GLU A O 1
ATOM 619 N N . VAL A 1 84 ? -15.671 -7.169 4.396 1.00 97.12 84 VAL A N 1
ATOM 620 C CA . VAL A 1 84 ? -14.921 -5.922 4.534 1.00 97.12 84 VAL A CA 1
ATOM 621 C C . VAL A 1 84 ? -13.916 -6.090 5.658 1.00 97.12 84 VAL A C 1
ATOM 623 O O . VAL A 1 84 ? -14.284 -6.300 6.815 1.00 97.12 84 VAL A O 1
ATOM 626 N N . VAL A 1 85 ? -12.641 -5.968 5.313 1.00 96.06 85 VAL A N 1
ATOM 627 C CA . VAL A 1 85 ? -11.507 -6.032 6.227 1.00 96.06 85 VAL A CA 1
ATOM 628 C C . VAL A 1 85 ? -11.017 -4.620 6.512 1.00 96.06 85 VAL A C 1
ATOM 630 O O . VAL A 1 85 ? -10.573 -3.896 5.623 1.00 96.06 85 VAL A O 1
ATOM 633 N N . PHE A 1 86 ? -11.049 -4.246 7.783 1.00 95.06 86 PHE A N 1
ATOM 634 C CA . PHE A 1 86 ? -10.464 -3.020 8.309 1.00 95.06 86 PHE A CA 1
ATOM 635 C C . PHE A 1 86 ? -9.122 -3.366 8.944 1.00 95.06 86 PHE A C 1
ATOM 637 O O . PHE A 1 86 ? -9.058 -4.276 9.771 1.00 95.06 86 PHE A O 1
ATOM 644 N N . ARG A 1 87 ? -8.055 -2.646 8.599 1.00 93.94 87 ARG A N 1
ATOM 645 C CA . ARG A 1 87 ? -6.705 -2.870 9.131 1.00 93.94 87 ARG A CA 1
ATOM 646 C C . ARG A 1 87 ? -6.073 -1.554 9.571 1.00 93.94 87 ARG A C 1
ATOM 648 O O . ARG A 1 87 ? -6.126 -0.583 8.832 1.00 93.94 87 ARG A O 1
ATOM 655 N N . GLN A 1 88 ? -5.462 -1.530 10.752 1.00 93.44 88 GLN A N 1
ATOM 656 C CA . GLN A 1 88 ? -4.810 -0.341 11.325 1.00 93.44 88 GLN A CA 1
ATOM 657 C C . GLN A 1 88 ? -3.581 -0.746 12.157 1.00 93.44 88 GLN A C 1
ATOM 659 O O . GLN A 1 88 ? -3.494 -1.889 12.611 1.00 93.44 88 GLN A O 1
ATOM 664 N N . ASP A 1 89 ? -2.643 0.174 12.395 1.00 93.50 89 ASP A N 1
ATOM 665 C CA . ASP A 1 89 ? -1.544 -0.011 13.355 1.00 93.50 89 ASP A CA 1
ATOM 666 C C . ASP A 1 89 ? -2.087 -0.332 14.762 1.00 93.50 89 ASP A C 1
ATOM 668 O O . ASP A 1 89 ? -2.891 0.403 15.335 1.00 93.50 89 ASP A O 1
ATOM 672 N N . ALA A 1 90 ? -1.625 -1.436 15.350 1.00 95.75 90 ALA A N 1
ATOM 673 C CA . ALA A 1 90 ? -2.063 -1.884 16.666 1.00 95.75 90 ALA A CA 1
ATOM 674 C C . ALA A 1 90 ? -1.653 -0.947 17.814 1.00 95.75 90 ALA A C 1
ATOM 676 O O . ALA A 1 90 ? -2.236 -1.032 18.899 1.00 95.75 90 ALA A O 1
ATOM 677 N N . LYS A 1 91 ? -0.633 -0.108 17.602 1.00 94.62 91 LYS A N 1
ATOM 678 C CA . LYS A 1 91 ? -0.066 0.811 18.595 1.00 94.62 91 LYS A CA 1
ATOM 679 C C . LYS A 1 91 ? -0.569 2.246 18.445 1.00 94.62 91 LYS A C 1
ATOM 681 O O . LYS A 1 91 ? -0.359 3.035 19.364 1.00 94.62 91 LYS A O 1
ATOM 686 N N . ASN A 1 92 ? -1.235 2.585 17.340 1.00 91.75 92 ASN A N 1
ATOM 687 C CA . ASN A 1 92 ? -1.746 3.930 17.087 1.00 91.75 92 ASN A CA 1
ATOM 688 C C . ASN A 1 92 ? -3.235 3.906 16.683 1.00 91.75 92 ASN A C 1
ATOM 690 O O . ASN A 1 92 ? -3.540 3.800 15.495 1.00 91.75 92 ASN A O 1
ATOM 694 N N . PRO A 1 93 ? -4.170 4.063 17.641 1.00 90.06 93 PRO A N 1
ATOM 695 C CA . PRO A 1 93 ? -5.608 4.050 17.356 1.00 90.06 93 PRO A CA 1
ATOM 696 C C . PRO A 1 93 ? -6.093 5.263 16.544 1.00 90.06 93 PRO A C 1
ATOM 698 O O . PRO A 1 93 ? -7.199 5.229 16.012 1.00 90.06 93 PRO A O 1
ATOM 701 N N . TYR A 1 94 ? -5.284 6.320 16.434 1.00 90.12 94 TYR A N 1
ATOM 702 C CA . TYR A 1 94 ? -5.573 7.496 15.606 1.00 90.12 94 TYR A CA 1
ATOM 703 C C . TYR A 1 94 ? -4.877 7.437 14.239 1.00 90.12 94 TYR A C 1
ATOM 705 O O . TYR A 1 94 ? -4.939 8.401 13.482 1.00 90.12 94 TYR A O 1
ATOM 713 N N . GLY A 1 95 ? -4.169 6.342 13.942 1.00 88.31 95 GLY A N 1
ATOM 714 C CA . GLY A 1 95 ? -3.495 6.147 12.663 1.00 88.31 95 GLY A CA 1
ATOM 715 C C . GLY A 1 95 ? -4.467 5.830 11.530 1.00 88.31 95 GLY A C 1
ATOM 716 O O . GLY A 1 95 ? -5.645 5.548 11.750 1.00 88.31 95 GLY A O 1
ATOM 717 N N . ASP A 1 96 ? -3.964 5.814 10.304 1.00 89.44 96 ASP A N 1
ATOM 718 C CA . ASP A 1 96 ? -4.799 5.508 9.146 1.00 89.44 96 ASP A CA 1
ATOM 719 C C . ASP A 1 96 ? -5.276 4.051 9.148 1.00 89.44 96 ASP A C 1
ATOM 721 O O . ASP A 1 96 ? -4.515 3.113 9.426 1.00 89.44 96 ASP A O 1
ATOM 725 N N . THR A 1 97 ? -6.548 3.866 8.790 1.00 91.19 97 THR A N 1
ATOM 726 C CA . THR A 1 97 ? -7.174 2.551 8.625 1.00 91.19 97 THR A CA 1
ATOM 727 C C . THR A 1 97 ? -7.323 2.236 7.142 1.00 91.19 97 THR A C 1
ATOM 729 O O . THR A 1 97 ? -8.029 2.944 6.426 1.00 91.19 97 THR A O 1
ATOM 732 N N . THR A 1 98 ? -6.690 1.160 6.679 1.00 90.50 98 THR A N 1
ATOM 733 C CA . THR A 1 98 ? -6.944 0.595 5.352 1.00 90.50 98 THR A CA 1
ATOM 734 C C . THR A 1 98 ? -8.235 -0.218 5.391 1.00 90.50 98 THR A C 1
ATOM 736 O O . THR A 1 98 ? -8.432 -1.031 6.296 1.00 90.50 98 THR A O 1
ATOM 739 N N . ILE A 1 99 ? -9.098 -0.018 4.395 1.00 92.12 99 ILE A N 1
ATOM 740 C CA . ILE A 1 99 ? -10.346 -0.763 4.218 1.00 92.12 99 ILE A CA 1
ATOM 741 C C . ILE A 1 99 ? -10.249 -1.514 2.892 1.00 92.12 99 ILE A C 1
ATOM 743 O O . ILE A 1 99 ? -10.049 -0.895 1.849 1.00 92.12 99 ILE A O 1
ATOM 747 N N . PHE A 1 100 ? -10.375 -2.836 2.940 1.00 91.31 100 PHE A N 1
ATOM 748 C CA . PHE A 1 100 ? -10.438 -3.700 1.765 1.00 91.31 100 PHE A CA 1
ATOM 749 C C . PHE A 1 100 ? -11.782 -4.422 1.761 1.00 91.31 100 PHE A C 1
ATOM 751 O O . PHE A 1 100 ? -12.191 -4.937 2.797 1.00 91.31 100 PHE A O 1
ATOM 758 N N . GLY A 1 101 ? -12.474 -4.438 0.625 1.00 93.31 101 GLY A N 1
ATOM 759 C CA . GLY A 1 101 ? -13.781 -5.073 0.503 1.00 93.31 101 GLY A CA 1
ATOM 760 C C . GLY A 1 101 ? -13.892 -5.855 -0.792 1.00 93.31 101 GLY A C 1
ATOM 761 O O . GLY A 1 101 ? -13.530 -5.345 -1.849 1.00 93.31 101 GLY A O 1
ATOM 762 N N . GLU A 1 102 ? -14.418 -7.068 -0.694 1.00 91.75 102 GLU A N 1
ATOM 763 C CA . GLU A 1 102 ? -14.752 -7.915 -1.835 1.00 91.75 102 GLU A CA 1
ATOM 764 C C . GLU A 1 102 ? -16.186 -8.420 -1.665 1.00 91.75 102 GLU A C 1
ATOM 766 O O . GLU A 1 102 ? -16.559 -8.878 -0.582 1.00 91.75 102 GLU A O 1
ATOM 771 N N . PHE A 1 103 ? -16.993 -8.309 -2.723 1.00 91.50 103 PHE A N 1
ATOM 772 C CA . PHE A 1 103 ? -18.419 -8.629 -2.696 1.00 91.50 103 PHE A CA 1
ATOM 773 C C . PHE A 1 103 ? -18.856 -9.345 -3.969 1.00 91.50 103 PHE A C 1
ATOM 775 O O . PHE A 1 103 ? -18.406 -9.015 -5.064 1.00 91.50 103 PHE A O 1
ATOM 782 N N . TYR A 1 104 ? -19.800 -10.271 -3.827 1.00 87.88 104 TYR A N 1
ATOM 783 C CA . TYR A 1 104 ? -20.448 -10.965 -4.933 1.00 87.88 104 TYR A CA 1
ATOM 784 C C . TYR A 1 104 ? -21.927 -11.228 -4.616 1.00 87.88 104 TYR A C 1
ATOM 786 O O . TYR A 1 104 ? -22.311 -1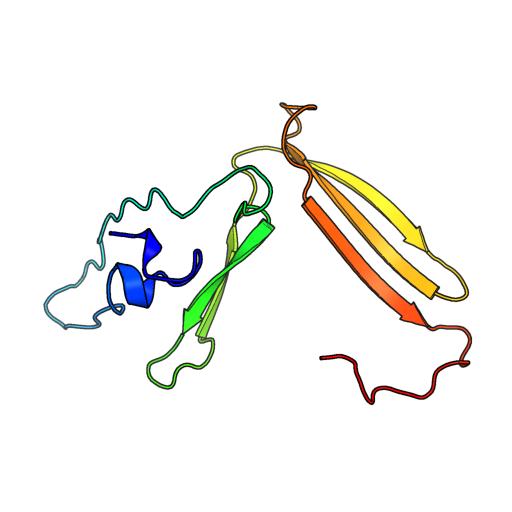1.459 -3.468 1.00 87.88 104 TYR A O 1
ATOM 794 N N . TYR A 1 105 ? -22.783 -11.171 -5.639 1.00 88.69 105 TYR A N 1
ATOM 795 C CA . TYR A 1 105 ? -24.205 -11.499 -5.509 1.00 88.69 105 TYR A CA 1
ATOM 796 C C . TYR A 1 105 ? -24.390 -13.017 -5.440 1.00 88.69 105 TYR A C 1
ATOM 798 O O . TYR A 1 105 ? -23.825 -13.745 -6.254 1.00 88.69 105 TYR A O 1
ATOM 806 N N . ILE A 1 106 ? -25.196 -13.497 -4.491 1.00 83.31 106 ILE A N 1
ATOM 807 C CA . ILE A 1 106 ? -25.488 -14.935 -4.330 1.00 83.31 106 ILE A CA 1
ATOM 808 C C . ILE A 1 106 ? -26.972 -15.283 -4.471 1.00 83.31 106 ILE A C 1
ATOM 810 O O . ILE A 1 106 ? -27.355 -16.446 -4.379 1.00 83.31 106 ILE A O 1
ATOM 814 N N . ASP A 1 107 ? -27.820 -14.285 -4.695 1.00 81.06 107 ASP A N 1
ATOM 815 C CA . ASP A 1 107 ? -29.264 -14.449 -4.868 1.00 81.06 107 ASP A CA 1
ATOM 816 C C . ASP A 1 107 ? -29.668 -14.803 -6.312 1.00 81.06 107 ASP A C 1
ATOM 818 O O . ASP A 1 107 ? -30.853 -14.961 -6.603 1.00 81.06 107 ASP A O 1
ATOM 822 N N . GLY A 1 108 ? -28.693 -14.925 -7.220 1.00 68.62 108 GLY A N 1
ATOM 823 C CA . GLY A 1 108 ? -28.921 -15.205 -8.638 1.00 68.62 108 GLY A CA 1
ATOM 824 C C . GLY A 1 108 ? -29.643 -14.080 -9.386 1.00 68.62 108 GLY A C 1
ATOM 825 O O . GLY A 1 108 ? -30.081 -14.299 -10.514 1.00 68.62 108 GLY A O 1
ATOM 826 N N . SER A 1 109 ? -29.790 -12.892 -8.781 1.00 66.88 109 SER A N 1
ATOM 827 C CA . SER A 1 109 ? -3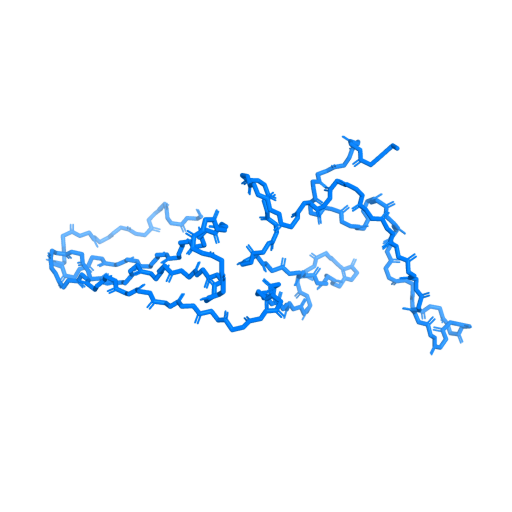0.512 -11.762 -9.380 1.00 66.88 109 SER A CA 1
ATOM 828 C C . SER A 1 109 ? -29.695 -11.008 -10.432 1.00 66.88 109 SER A C 1
ATOM 830 O O . SER A 1 109 ? -30.272 -10.339 -11.290 1.00 66.88 109 SER A O 1
ATOM 832 N N . VAL A 1 110 ? -28.364 -11.147 -10.410 1.00 66.12 110 VAL A N 1
ATOM 833 C CA . VAL A 1 110 ? -27.442 -10.471 -11.330 1.00 66.12 110 VAL A CA 1
ATOM 834 C C . VAL A 1 110 ? -26.692 -11.512 -12.164 1.00 66.12 110 VAL A C 1
ATOM 836 O O . VAL A 1 110 ? -25.761 -12.151 -11.688 1.00 66.12 110 VAL A O 1
ATOM 839 N N . ASN A 1 111 ? -27.101 -11.667 -13.426 1.00 57.41 111 ASN A N 1
ATOM 840 C CA . ASN A 1 111 ? -26.411 -12.455 -14.461 1.00 57.41 111 ASN A CA 1
ATOM 841 C C . ASN A 1 111 ? -25.541 -11.559 -15.361 1.00 57.41 111 ASN A C 1
ATOM 843 O O . ASN A 1 111 ? -25.471 -11.778 -16.569 1.00 57.41 111 ASN A O 1
ATOM 847 N N . ASP A 1 112 ? -24.929 -10.510 -14.811 1.00 57.31 112 ASP A N 1
ATOM 848 C CA . ASP A 1 112 ? -24.293 -9.495 -15.644 1.00 57.31 112 ASP A CA 1
ATOM 849 C C . ASP A 1 112 ? -22.894 -9.109 -15.152 1.00 57.31 112 ASP A C 1
ATOM 851 O O . ASP A 1 112 ? -22.719 -8.412 -14.153 1.00 57.31 112 ASP A O 1
ATOM 855 N N . THR A 1 113 ? -21.888 -9.599 -15.875 1.00 59.16 113 THR A N 1
ATOM 856 C CA . THR A 1 113 ? -20.477 -9.213 -15.756 1.00 59.16 113 THR A CA 1
ATOM 857 C C . THR A 1 113 ? -20.087 -8.189 -16.826 1.00 59.16 113 THR A C 1
ATOM 859 O O . THR A 1 113 ? -18.937 -8.189 -17.260 1.00 59.16 113 THR A O 1
ATOM 862 N N . MET A 1 114 ? -21.006 -7.349 -17.322 1.00 55.03 114 MET A N 1
ATOM 863 C CA . MET A 1 114 ? -20.655 -6.390 -18.380 1.00 55.03 114 MET A CA 1
ATOM 864 C C . MET A 1 114 ? -19.846 -5.168 -17.912 1.00 55.03 114 MET A C 1
ATOM 866 O O . MET A 1 114 ? -19.227 -4.531 -18.754 1.00 55.03 114 MET A O 1
ATOM 870 N N . GLU A 1 115 ? -19.751 -4.867 -16.610 1.00 47.53 115 GLU A N 1
ATOM 871 C CA . GLU A 1 115 ? -19.107 -3.622 -16.130 1.00 47.53 115 GLU A CA 1
ATOM 872 C C . GLU A 1 115 ? -18.283 -3.791 -14.829 1.00 47.53 115 GLU A C 1
ATOM 874 O O . GLU A 1 115 ? -18.178 -2.867 -14.025 1.00 47.53 115 GLU A O 1
ATOM 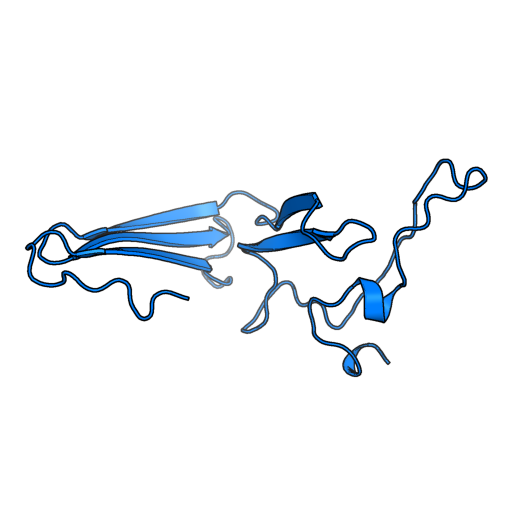879 N N . HIS A 1 116 ? -17.683 -4.963 -14.581 1.00 45.12 116 HIS A N 1
ATOM 880 C CA . HIS A 1 116 ? -16.665 -5.097 -13.524 1.00 45.12 116 HIS A CA 1
ATOM 881 C C . HIS A 1 116 ? -15.269 -4.920 -14.137 1.00 45.12 116 HIS A C 1
ATOM 883 O O . HIS A 1 116 ? -14.660 -5.889 -14.599 1.00 45.12 116 HIS A O 1
ATOM 889 N N . ARG A 1 117 ? -14.786 -3.673 -14.188 1.00 37.59 117 ARG A N 1
ATOM 890 C CA . ARG A 1 117 ? -13.416 -3.325 -14.583 1.00 37.59 117 ARG A CA 1
ATOM 891 C C . ARG A 1 117 ? -12.754 -2.436 -13.541 1.00 37.59 117 ARG A C 1
ATOM 893 O O . ARG A 1 117 ? -13.441 -1.524 -13.034 1.00 37.59 117 ARG A O 1
#

Foldseek 3Di:
DLVVDPLLCVCVVPNAQDPDPVCPDSPDDDDDPSADCADPNHQEQPKRFHADPVRHTDDMDHRHDPDDKDWDWDADDPQKGWIWIWIDPPVDPPGDIDIDIDIDGDPPPDPDPPDDD

Secondary structure (DSSP, 8-state):
-GGGS-TT-HHHHH------TT-S--------TTS-SSSTT--TTSEEEEE-TTS-EEEEEE---SS-EEEEEEEE-SSEEEEEEEEEETT-TTS--EEEEEEEE-SS-----SS--

Sequence (117 aa):
SGDQYPIGDLSGKFGLLDASPLMNLHLGIHVDFNLPLFGTNSVIGRSIVITNTEGDPWICANIGYPGPTRMAVASFVFPLAGEVVFRQDAKNPYGDTTIFGEFYYIDGSVNDTMEHR

InterPro domains:
  IPR036423 Superoxide dismutase-like, copper/zinc binding domain superfamily [G3DSA:2.60.40.200] (1-73)
  IPR036423 Superoxide dismutase-like, copper/zinc binding domain superfamily [SSF49329] (3-64)
  IPR053257 Cu-only superoxide dismutase [PTHR20910] (3-116)

pLDDT: mean 84.28, std 14.93, range [37.59, 97.75]

Organism: Nephila pilipes (NCBI:txid299642)

Radius of gyration: 19.24 Å; chains: 1; bounding box: 59×34×41 Å